Protein AF-A0A2S0UP55-F1 (afdb_monomer_lite)

Sequence (107 aa):
MIRHLFGASPAEDMPSARSHDRQRRAPGLVQMIEDHDLASDRLLGHLATPNMATGCVTPLFTREIGGAQQGPAPVEAVAQLNGLPLRGSAGRRLSETGALPWLGERW

Foldseek 3Di:
DDDDDDDDDDDDDDPPPPPPDPPDDDDDPVVVVVLLVQLLVQLLVVLQDWADLVVSLPSNDVDDDDDPRVVCSSVVSVVSQVVCVVVVQKAWDQDPVRDTTIHTDDD

Structure (mmCIF, N/CA/C/O backbone):
data_AF-A0A2S0UP55-F1
#
_entry.id   AF-A0A2S0UP55-F1
#
loop_
_atom_site.group_PDB
_atom_site.id
_atom_site.type_symbol
_atom_site.label_atom_id
_atom_site.label_alt_id
_atom_site.label_comp_id
_atom_site.label_asym_id
_atom_site.label_entity_id
_atom_site.label_seq_id
_atom_site.pdbx_PDB_ins_code
_atom_site.Cartn_x
_atom_site.Cartn_y
_atom_site.Cartn_z
_atom_site.occupancy
_atom_site.B_iso_or_equiv
_atom_site.auth_seq_id
_atom_site.auth_comp_id
_atom_site.auth_asym_id
_atom_site.auth_atom_id
_atom_site.pdbx_PDB_model_num
ATOM 1 N N . MET A 1 1 ? -0.141 72.942 32.066 1.00 37.03 1 MET A N 1
ATOM 2 C CA . MET A 1 1 ? -0.999 73.244 30.902 1.00 37.03 1 MET A CA 1
ATOM 3 C C . MET A 1 1 ? -1.363 71.904 30.250 1.00 37.03 1 MET A C 1
ATOM 5 O O . MET A 1 1 ? -0.450 71.232 29.806 1.00 37.03 1 MET A O 1
ATOM 9 N N . ILE A 1 2 ? -2.646 71.502 30.342 1.00 39.16 2 ILE A N 1
ATOM 10 C CA . ILE A 1 2 ? -3.454 70.704 29.374 1.00 39.16 2 ILE A CA 1
ATOM 11 C C . ILE A 1 2 ? -2.860 69.336 28.930 1.00 39.16 2 ILE A C 1
ATOM 13 O O . ILE A 1 2 ? -1.959 69.303 28.109 1.00 39.16 2 ILE A O 1
ATOM 17 N N . ARG A 1 3 ? -3.173 68.181 29.553 1.00 36.78 3 ARG A N 1
ATOM 18 C CA . ARG A 1 3 ? -4.325 67.242 29.372 1.00 36.78 3 ARG A CA 1
ATOM 19 C C . ARG A 1 3 ? -4.769 67.005 27.920 1.00 36.78 3 ARG A C 1
ATOM 21 O O . ARG A 1 3 ? -5.326 67.933 27.361 1.00 36.78 3 ARG A O 1
ATOM 28 N N . HIS A 1 4 ? -4.628 65.755 27.431 1.00 37.34 4 HIS A N 1
ATOM 29 C CA . HIS A 1 4 ? -5.447 65.001 26.439 1.00 37.34 4 HIS A CA 1
ATOM 30 C C . HIS A 1 4 ? -4.540 64.066 25.588 1.00 37.34 4 HIS A C 1
ATOM 32 O O . HIS A 1 4 ? -3.479 64.506 25.181 1.00 37.34 4 HIS A O 1
ATOM 38 N N . LEU A 1 5 ? -4.802 62.783 25.292 1.00 49.31 5 LEU A N 1
ATOM 39 C CA . LEU A 1 5 ? -5.960 61.890 25.429 1.00 49.31 5 LEU A CA 1
ATOM 40 C C . LEU A 1 5 ? -5.482 60.426 25.461 1.00 49.31 5 LEU A C 1
ATOM 42 O O . LEU A 1 5 ? -4.693 60.006 24.620 1.00 49.31 5 LEU A O 1
ATOM 46 N N . PHE A 1 6 ? -6.040 59.651 26.391 1.00 44.62 6 PHE A N 1
ATOM 47 C CA . PHE A 1 6 ? -6.254 58.217 26.215 1.00 44.62 6 PHE A CA 1
ATOM 48 C C . PHE A 1 6 ? -7.177 58.014 25.005 1.00 44.62 6 PHE A C 1
ATOM 50 O O . PHE A 1 6 ? -8.280 58.559 24.989 1.00 44.62 6 PHE A O 1
ATOM 57 N N . GLY A 1 7 ? -6.742 57.227 24.023 1.00 37.09 7 GLY A N 1
ATOM 58 C CA . GLY A 1 7 ? -7.605 56.651 22.996 1.00 37.09 7 GLY A CA 1
ATOM 59 C C . GLY A 1 7 ? -7.808 55.175 23.307 1.00 37.09 7 GLY A C 1
ATOM 60 O O . GLY A 1 7 ? -6.911 54.369 23.078 1.00 37.09 7 GLY A O 1
ATOM 61 N N . ALA A 1 8 ? -8.959 54.837 23.885 1.00 43.50 8 ALA A N 1
ATOM 62 C CA . ALA A 1 8 ? -9.425 53.462 23.982 1.00 43.50 8 ALA A CA 1
ATOM 63 C C . ALA A 1 8 ? -9.839 52.956 22.586 1.00 43.50 8 ALA A C 1
ATOM 65 O O . ALA A 1 8 ? -10.419 53.696 21.795 1.00 43.50 8 ALA A O 1
ATOM 66 N N . SER A 1 9 ? -9.503 51.694 22.321 1.00 44.31 9 SER A N 1
ATOM 67 C CA . SER A 1 9 ? -9.797 50.914 21.111 1.00 44.31 9 SER A CA 1
ATOM 68 C C . SER A 1 9 ? -11.300 50.773 20.833 1.00 44.31 9 SER A C 1
ATOM 70 O O . SER A 1 9 ? -12.087 50.730 21.781 1.00 44.31 9 SER A O 1
ATOM 72 N N . PRO A 1 10 ? -11.683 50.506 19.576 1.00 49.16 10 PRO A N 1
ATOM 73 C CA . PRO A 1 10 ? -12.646 49.452 19.315 1.00 49.16 10 PRO A CA 1
ATOM 74 C C . PRO A 1 10 ? -11.979 48.311 18.543 1.00 49.16 10 PRO A C 1
ATOM 76 O O . PRO A 1 10 ? -11.478 48.467 17.430 1.00 49.16 10 PRO A O 1
ATOM 79 N N . ALA A 1 11 ? -11.987 47.147 19.185 1.00 53.06 11 ALA A N 1
ATOM 80 C CA . ALA A 1 11 ? -11.759 45.867 18.555 1.00 53.06 11 ALA A CA 1
ATOM 81 C C . ALA A 1 11 ? -13.006 45.499 17.743 1.00 53.06 11 ALA A C 1
ATOM 83 O O . ALA A 1 11 ? -13.995 45.088 18.332 1.00 53.06 11 ALA A O 1
ATOM 84 N N . GLU A 1 12 ? -12.939 45.640 16.422 1.00 44.28 12 GLU A N 1
ATOM 85 C CA . GLU A 1 12 ? -13.860 45.088 15.416 1.00 44.28 12 GLU A CA 1
ATOM 86 C C . GLU A 1 12 ? -13.012 44.962 14.131 1.00 44.28 12 GLU A C 1
ATOM 88 O O . GLU A 1 12 ? -12.237 45.858 13.821 1.00 44.28 12 GLU A O 1
ATOM 93 N N . ASP A 1 13 ? -12.979 43.901 13.337 1.00 49.50 13 ASP A N 1
ATOM 94 C CA . ASP A 1 13 ? -13.843 42.743 13.195 1.00 49.50 13 ASP A CA 1
ATOM 95 C C . ASP A 1 13 ? -12.980 41.686 12.469 1.00 49.50 13 ASP A C 1
ATOM 97 O O . ASP A 1 13 ? -12.760 41.754 11.257 1.00 49.50 13 ASP A O 1
ATOM 101 N N . MET A 1 14 ? -12.347 40.768 13.211 1.00 42.78 14 MET A N 1
ATOM 102 C CA . MET A 1 14 ? -11.682 39.620 12.583 1.00 42.78 14 MET A CA 1
ATOM 103 C C . MET A 1 14 ? -12.778 38.617 12.234 1.00 42.78 14 MET A C 1
ATOM 105 O O . MET A 1 14 ? -13.493 38.206 13.152 1.00 42.78 14 MET A O 1
ATOM 109 N N . PRO A 1 15 ? -12.911 38.170 10.969 1.00 44.47 15 PRO A N 1
ATOM 110 C CA . PRO A 1 15 ? -13.873 37.135 10.644 1.00 44.47 15 PRO A CA 1
ATOM 111 C C . PRO A 1 15 ? -13.562 35.922 11.513 1.00 44.47 15 PRO A C 1
ATOM 113 O O . PRO A 1 15 ? -12.501 35.306 11.394 1.00 44.47 15 PRO A O 1
ATOM 116 N N . SER A 1 16 ? -14.499 35.632 12.419 1.00 46.88 16 SER A N 1
ATOM 117 C CA . SER A 1 16 ? -14.537 34.424 13.225 1.00 46.88 16 SER A CA 1
ATOM 118 C C . SER A 1 16 ? -14.242 33.259 12.297 1.00 46.88 16 SER A C 1
ATOM 120 O O . SER A 1 16 ? -15.031 32.949 11.396 1.00 46.88 16 SER A O 1
ATOM 122 N N . ALA A 1 17 ? -13.055 32.675 12.468 1.00 46.25 17 ALA A N 1
ATOM 123 C CA . ALA A 1 17 ? -12.675 31.448 11.811 1.00 46.25 17 ALA A CA 1
ATOM 124 C C . ALA A 1 17 ? -13.695 30.411 12.268 1.00 46.25 17 ALA A C 1
ATOM 126 O O . ALA A 1 17 ? -13.572 29.829 13.347 1.00 46.25 17 ALA A O 1
ATOM 127 N N . ARG A 1 18 ? -14.757 30.246 11.469 1.00 42.69 18 ARG A N 1
ATOM 128 C CA . ARG A 1 18 ? -15.718 29.165 11.624 1.00 42.69 18 ARG A CA 1
ATOM 129 C C . ARG A 1 18 ? -14.886 27.911 11.806 1.00 42.69 18 ARG A C 1
ATOM 131 O O . ARG A 1 18 ? -14.071 27.577 10.947 1.00 42.69 18 ARG A O 1
ATOM 138 N N . SER A 1 19 ? -15.073 27.303 12.964 1.00 42.34 19 SER A N 1
ATOM 139 C CA . SER A 1 19 ? -14.470 26.071 13.428 1.00 42.34 19 SER A CA 1
ATOM 140 C C . SER A 1 19 ? -14.599 24.986 12.361 1.00 42.34 19 SER A C 1
ATOM 142 O O . SER A 1 19 ? -15.553 24.211 12.331 1.00 42.34 19 SER A O 1
ATOM 144 N N . HIS A 1 20 ? -13.621 24.922 11.460 1.00 48.66 20 HIS A N 1
ATOM 145 C CA . HIS A 1 20 ? -13.418 23.787 10.573 1.00 48.66 20 HIS A CA 1
ATOM 146 C C . HIS A 1 20 ? -12.723 22.683 11.358 1.00 48.66 20 HIS A C 1
ATOM 148 O O . HIS A 1 20 ? -11.603 22.311 11.047 1.00 48.66 20 HIS A O 1
ATOM 154 N N . ASP A 1 21 ? -13.391 22.163 12.383 1.00 48.59 21 ASP A N 1
ATOM 155 C CA . ASP A 1 21 ? -13.141 20.791 12.792 1.00 48.59 21 ASP A CA 1
ATOM 156 C C . ASP A 1 21 ? -14.352 20.261 13.559 1.00 48.59 21 ASP A C 1
ATOM 158 O O . ASP A 1 21 ? -14.493 20.408 14.773 1.00 48.59 21 ASP A O 1
ATOM 162 N N . ARG A 1 22 ? -15.291 19.645 12.832 1.00 55.34 22 ARG A N 1
ATOM 163 C CA . ARG A 1 22 ? -16.126 18.623 13.463 1.00 55.34 22 ARG A CA 1
ATOM 164 C C . ARG A 1 22 ? -15.149 17.533 13.865 1.00 55.34 22 ARG A C 1
ATOM 166 O O . ARG A 1 22 ? -14.779 16.755 12.991 1.00 55.34 22 ARG A O 1
ATOM 173 N N . GLN A 1 23 ? -14.788 17.482 15.147 1.00 56.53 23 GLN A N 1
ATOM 174 C CA . GLN A 1 23 ? -14.050 16.386 15.768 1.00 56.53 23 GLN A CA 1
ATOM 175 C C . GLN A 1 23 ? -14.650 15.061 15.275 1.00 56.53 23 GLN A C 1
ATOM 177 O O . GLN A 1 23 ? -15.684 14.604 15.777 1.00 56.53 23 GLN A O 1
ATOM 182 N N . ARG A 1 24 ? -14.084 14.469 14.216 1.00 67.44 24 ARG A N 1
ATOM 183 C CA . ARG A 1 24 ? -14.594 13.199 13.710 1.00 67.44 24 ARG A CA 1
ATOM 184 C C . ARG A 1 24 ? -14.219 12.175 14.759 1.00 67.44 24 ARG A C 1
ATOM 186 O O . ARG A 1 24 ? -13.044 11.981 15.056 1.00 67.44 24 ARG A O 1
ATOM 193 N N . ARG A 1 25 ? -15.226 11.537 15.350 1.00 78.31 25 ARG A N 1
ATOM 194 C CA . ARG A 1 25 ? -14.999 10.372 16.199 1.00 78.31 25 ARG A CA 1
ATOM 195 C C . ARG A 1 25 ? -14.197 9.353 15.389 1.00 78.31 25 ARG A C 1
ATOM 197 O O . ARG A 1 25 ? -14.486 9.161 14.207 1.00 78.31 25 ARG A O 1
ATOM 204 N N . ALA A 1 26 ? -13.213 8.724 16.029 1.00 83.25 26 ALA A N 1
ATOM 205 C CA . ALA A 1 26 ? -12.461 7.643 15.410 1.00 83.25 26 ALA A CA 1
ATOM 206 C C . ALA A 1 26 ? -13.436 6.600 14.826 1.00 83.25 26 ALA A C 1
ATOM 208 O O . ALA A 1 26 ? -14.448 6.292 15.474 1.00 83.25 26 ALA A O 1
ATOM 209 N N . PRO A 1 27 ? -13.176 6.099 13.606 1.00 87.38 27 PRO A N 1
ATOM 210 C CA . PRO 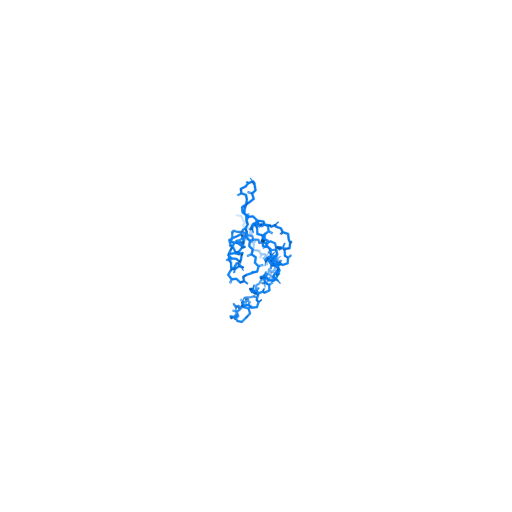A 1 27 ? -14.019 5.084 12.997 1.00 87.38 27 PRO A CA 1
ATOM 211 C C . PRO A 1 27 ? -14.057 3.827 13.872 1.00 87.38 27 PRO A C 1
ATOM 213 O O . PRO A 1 27 ? -13.110 3.514 14.594 1.00 87.38 27 PRO A O 1
ATOM 216 N N . GLY A 1 28 ? -15.173 3.103 13.817 1.00 96.25 28 GLY A N 1
ATOM 217 C CA . GLY A 1 28 ? -15.235 1.762 14.393 1.00 96.25 28 GLY A CA 1
ATOM 218 C C . GLY A 1 28 ? -14.402 0.776 13.571 1.00 96.25 28 GLY A C 1
ATOM 219 O O . GLY A 1 28 ? -14.120 1.025 12.401 1.00 96.25 28 GLY A O 1
ATOM 220 N N . LEU A 1 29 ? -14.064 -0.373 14.161 1.00 97.25 29 LEU A N 1
ATOM 221 C CA . LEU A 1 29 ? -13.253 -1.405 13.500 1.00 97.25 29 LEU A CA 1
ATOM 222 C C . LEU A 1 29 ? -13.847 -1.874 12.166 1.00 97.25 29 LEU A C 1
ATOM 224 O O . LEU A 1 29 ? -13.105 -2.053 11.211 1.00 97.25 29 LEU A O 1
ATOM 228 N N . VAL A 1 30 ? -15.175 -2.017 12.085 1.00 96.31 30 VAL A N 1
ATOM 229 C CA . VAL A 1 30 ? -15.865 -2.403 10.841 1.00 96.31 30 VAL A CA 1
ATOM 230 C C . VAL A 1 30 ? -15.571 -1.403 9.722 1.00 96.31 30 VAL A C 1
ATOM 232 O O . VAL A 1 30 ? -15.110 -1.800 8.662 1.00 96.31 30 VAL A O 1
ATOM 235 N N . GLN A 1 31 ? -15.723 -0.104 9.993 1.00 94.88 31 GLN A N 1
ATOM 236 C CA . GLN A 1 31 ? -15.437 0.935 9.002 1.00 94.88 31 GLN A CA 1
ATOM 237 C C . GLN A 1 31 ? -13.959 0.945 8.597 1.00 94.88 31 GLN A C 1
ATOM 239 O O . GLN A 1 31 ? -13.644 1.136 7.430 1.00 94.88 31 GLN A O 1
ATOM 244 N N . MET A 1 32 ? -13.043 0.724 9.547 1.00 93.81 32 MET A N 1
ATOM 245 C CA . MET A 1 32 ? -11.611 0.656 9.239 1.00 93.81 32 MET A CA 1
ATOM 246 C C . MET A 1 32 ? -11.270 -0.515 8.312 1.00 93.81 32 MET A C 1
ATOM 248 O O . MET A 1 32 ? -10.410 -0.366 7.448 1.00 93.81 32 MET A O 1
ATOM 252 N N . ILE A 1 33 ? -11.929 -1.664 8.491 1.00 95.00 33 ILE A N 1
ATOM 253 C CA . ILE A 1 33 ? -11.756 -2.837 7.624 1.00 95.00 33 ILE A CA 1
ATOM 254 C C . ILE A 1 33 ? -12.286 -2.529 6.222 1.00 95.00 33 ILE A C 1
ATOM 256 O O . ILE A 1 33 ? -11.562 -2.714 5.251 1.00 95.00 33 ILE A O 1
ATOM 260 N N . GLU A 1 34 ? -13.499 -1.983 6.117 1.00 95.62 34 GLU A N 1
ATOM 261 C CA . GLU A 1 34 ? -14.093 -1.608 4.828 1.00 95.62 34 GLU A CA 1
ATOM 262 C C . GLU A 1 34 ? -13.238 -0.577 4.076 1.00 95.62 34 GLU A C 1
ATOM 264 O O . GLU A 1 34 ? -12.992 -0.717 2.876 1.00 95.62 34 GLU A O 1
ATOM 269 N N . ASP A 1 35 ? -12.729 0.437 4.782 1.00 92.38 35 ASP A N 1
ATOM 270 C CA . ASP A 1 35 ? -11.846 1.452 4.204 1.00 92.38 35 ASP A CA 1
ATOM 271 C C . ASP A 1 35 ? -10.518 0.836 3.721 1.00 92.38 35 ASP A C 1
ATOM 273 O O . ASP A 1 35 ? -9.995 1.238 2.675 1.00 92.38 35 ASP A O 1
ATOM 277 N N . HIS A 1 36 ? -9.980 -0.148 4.452 1.00 92.44 36 HIS A N 1
ATOM 278 C CA . HIS A 1 36 ? -8.761 -0.877 4.088 1.00 92.44 36 HIS A CA 1
ATOM 279 C C . HIS A 1 36 ? -8.959 -1.767 2.852 1.00 92.44 36 HIS A C 1
ATOM 281 O O . HIS A 1 36 ? -8.124 -1.748 1.941 1.00 92.44 36 HIS A O 1
ATOM 287 N N . ASP A 1 37 ? -10.060 -2.513 2.793 1.00 93.50 37 ASP A N 1
ATOM 288 C CA . ASP A 1 37 ? -10.370 -3.386 1.659 1.00 93.50 37 ASP A CA 1
ATOM 289 C C . ASP A 1 37 ? -10.618 -2.554 0.392 1.00 93.50 37 ASP A C 1
ATOM 291 O O . ASP A 1 37 ? -10.026 -2.813 -0.656 1.00 93.50 37 ASP A O 1
ATOM 295 N N . LEU A 1 38 ? -11.362 -1.450 0.505 1.00 94.25 38 LEU A N 1
ATOM 296 C CA . LEU A 1 38 ? -11.592 -0.542 -0.619 1.00 94.25 38 LEU A CA 1
ATOM 297 C C . LEU A 1 38 ? -10.300 0.140 -1.108 1.00 94.25 38 LEU A C 1
ATOM 299 O O . LEU A 1 38 ? -10.149 0.421 -2.301 1.00 94.25 38 LEU A O 1
ATOM 303 N N . ALA A 1 39 ? -9.356 0.436 -0.210 1.00 93.06 39 ALA A N 1
ATOM 304 C CA . ALA A 1 39 ? -8.032 0.917 -0.602 1.00 93.06 39 ALA A CA 1
ATOM 305 C C . ALA A 1 39 ? -7.235 -0.164 -1.353 1.00 93.06 39 ALA A C 1
ATOM 307 O O . ALA A 1 39 ? -6.583 0.147 -2.353 1.00 93.06 39 ALA A O 1
ATOM 308 N N . SER A 1 40 ? -7.338 -1.423 -0.918 1.00 93.38 40 SER A N 1
ATOM 309 C CA . SER A 1 40 ? -6.707 -2.568 -1.584 1.00 93.38 40 SER A CA 1
ATOM 310 C C . SER A 1 40 ? -7.244 -2.762 -3.005 1.00 93.38 40 SER A C 1
ATOM 312 O O . SER A 1 40 ? -6.452 -2.908 -3.935 1.00 93.38 40 SER A O 1
ATOM 314 N N . ASP A 1 41 ? -8.559 -2.659 -3.209 1.00 93.75 41 ASP A N 1
ATOM 315 C CA . ASP A 1 41 ? -9.181 -2.774 -4.536 1.00 93.75 41 ASP A CA 1
ATOM 316 C C . ASP A 1 41 ? -8.686 -1.697 -5.511 1.00 93.75 41 ASP A C 1
ATOM 318 O O . ASP A 1 41 ? -8.335 -1.983 -6.660 1.00 93.75 41 ASP A O 1
ATOM 322 N N . ARG A 1 42 ? -8.595 -0.443 -5.049 1.00 95.12 42 ARG A N 1
ATOM 323 C CA . ARG A 1 42 ? -8.046 0.665 -5.853 1.00 95.12 42 ARG A CA 1
ATOM 324 C C . ARG A 1 42 ? -6.589 0.422 -6.215 1.00 95.12 42 ARG A C 1
ATOM 326 O O . ARG A 1 42 ? -6.188 0.670 -7.354 1.00 95.12 42 ARG A O 1
ATOM 333 N N . LEU A 1 43 ? -5.805 -0.055 -5.251 1.00 95.50 43 LEU A N 1
ATOM 334 C CA . LEU A 1 43 ? -4.401 -0.367 -5.460 1.00 95.50 43 LEU A CA 1
ATOM 335 C C . LEU A 1 43 ? -4.237 -1.485 -6.496 1.00 95.50 43 LEU A C 1
ATOM 337 O O . LEU A 1 43 ? -3.448 -1.331 -7.424 1.00 95.50 43 LEU A O 1
ATOM 341 N N . LEU A 1 44 ? -5.023 -2.559 -6.412 1.00 95.06 44 LEU A N 1
ATOM 342 C CA . LEU A 1 44 ? -5.011 -3.638 -7.405 1.00 95.06 44 LEU A CA 1
ATOM 343 C C . LEU A 1 44 ? -5.414 -3.150 -8.801 1.00 95.06 44 LEU A C 1
ATOM 345 O O . LEU A 1 44 ? -4.780 -3.529 -9.786 1.00 95.06 44 LEU A O 1
ATOM 349 N N . GLY A 1 45 ? -6.406 -2.260 -8.893 1.00 95.12 45 GLY A N 1
ATOM 350 C CA . GLY A 1 45 ? -6.758 -1.599 -10.152 1.00 95.12 45 GLY A CA 1
ATOM 351 C C . GLY A 1 45 ? -5.596 -0.791 -10.739 1.00 95.12 45 GLY A C 1
ATOM 352 O O . GLY A 1 45 ? -5.342 -0.852 -11.942 1.00 95.12 45 GLY A O 1
ATOM 353 N N . HIS A 1 46 ? -4.847 -0.079 -9.894 1.00 96.19 46 HIS A N 1
ATOM 354 C CA . HIS A 1 46 ? -3.664 0.679 -10.307 1.00 96.19 46 HIS A CA 1
ATOM 355 C C . HIS A 1 46 ? -2.494 -0.221 -10.738 1.00 96.19 46 HIS A C 1
ATOM 357 O O . HIS A 1 46 ? -1.763 0.109 -11.671 1.00 96.19 46 HIS A O 1
ATOM 363 N N . LEU A 1 47 ? -2.353 -1.387 -10.107 1.00 96.75 47 LEU A N 1
ATOM 364 C CA . LEU A 1 47 ? -1.349 -2.399 -10.436 1.00 96.75 47 LEU A CA 1
ATOM 365 C C . LEU A 1 47 ? -1.726 -3.263 -11.653 1.00 96.75 47 LEU A C 1
ATOM 367 O O . LEU A 1 47 ? -1.112 -4.305 -11.872 1.00 96.75 47 LEU A O 1
ATOM 371 N N . ALA A 1 48 ? -2.684 -2.837 -12.484 1.00 95.75 48 ALA A N 1
ATOM 372 C CA . ALA A 1 48 ? -2.896 -3.425 -13.810 1.00 95.75 48 ALA A CA 1
ATOM 373 C C . ALA A 1 48 ? -1.657 -3.282 -14.720 1.00 95.75 48 ALA A C 1
ATOM 375 O O . ALA A 1 48 ? -1.474 -4.062 -15.654 1.00 95.75 48 ALA A O 1
ATOM 376 N N . THR A 1 49 ? -0.796 -2.306 -14.427 1.00 95.00 49 THR A N 1
ATOM 377 C CA . THR A 1 49 ? 0.535 -2.138 -15.020 1.00 95.00 49 THR A CA 1
ATOM 378 C C . THR A 1 49 ? 1.597 -2.090 -13.923 1.00 95.00 49 THR A C 1
ATOM 380 O O . THR A 1 49 ? 1.284 -1.620 -12.826 1.00 95.00 49 THR A O 1
ATOM 383 N N . PRO A 1 50 ? 2.851 -2.511 -14.191 1.00 95.88 50 PRO A N 1
ATOM 384 C CA . PRO A 1 50 ? 3.899 -2.499 -13.179 1.00 95.88 50 PRO A CA 1
ATOM 385 C C . PRO A 1 50 ? 4.124 -1.099 -12.592 1.00 95.88 50 PRO A C 1
ATOM 387 O O . PRO A 1 50 ? 4.291 -0.140 -13.345 1.00 95.88 50 PRO A O 1
ATOM 390 N N . ASN A 1 51 ? 4.168 -0.975 -11.264 1.00 97.19 51 ASN A N 1
ATOM 391 C CA . ASN A 1 51 ? 4.389 0.310 -10.597 1.00 97.19 51 ASN A CA 1
ATOM 392 C C . ASN A 1 51 ? 5.297 0.197 -9.363 1.00 97.19 51 ASN A C 1
ATOM 394 O O . ASN A 1 51 ? 5.371 -0.839 -8.705 1.00 97.19 51 ASN A O 1
ATOM 398 N N . MET A 1 52 ? 6.001 1.277 -9.035 1.00 96.56 52 MET A N 1
ATOM 399 C CA . MET A 1 52 ? 6.811 1.376 -7.822 1.00 96.56 52 MET A CA 1
ATOM 400 C C . MET A 1 52 ? 5.935 1.736 -6.620 1.00 96.56 52 MET A C 1
ATOM 402 O O . MET A 1 52 ? 4.886 2.362 -6.757 1.00 96.56 52 MET A O 1
ATOM 406 N N . ALA A 1 53 ? 6.401 1.412 -5.412 1.00 95.31 53 ALA A N 1
ATOM 407 C CA . ALA A 1 53 ? 5.650 1.710 -4.192 1.00 95.31 53 ALA A CA 1
ATOM 408 C C . ALA A 1 53 ? 5.315 3.204 -4.033 1.00 95.31 53 ALA A C 1
ATOM 410 O O . ALA A 1 53 ? 4.221 3.555 -3.603 1.00 95.31 53 ALA A O 1
ATOM 411 N N . THR A 1 54 ? 6.220 4.091 -4.450 1.00 93.75 54 THR A N 1
ATOM 412 C CA . THR A 1 54 ? 5.999 5.544 -4.429 1.00 93.75 54 THR A CA 1
ATOM 413 C C . THR A 1 54 ? 4.900 5.999 -5.391 1.00 93.75 54 THR A C 1
ATOM 415 O O . THR A 1 54 ? 4.165 6.926 -5.066 1.00 93.75 54 THR A O 1
ATOM 418 N N . GLY A 1 55 ? 4.733 5.335 -6.539 1.00 95.25 55 GLY A N 1
ATOM 419 C CA . GLY A 1 55 ? 3.641 5.619 -7.477 1.00 95.25 55 GLY A CA 1
ATOM 420 C C . GLY A 1 55 ? 2.278 5.115 -6.993 1.00 95.25 55 GLY A C 1
ATOM 421 O O . GLY A 1 55 ? 1.244 5.571 -7.470 1.00 95.25 55 GLY A O 1
ATOM 422 N N . CYS A 1 56 ? 2.263 4.244 -5.981 1.00 95.94 56 CYS A N 1
ATOM 423 C CA . CYS A 1 56 ? 1.048 3.691 -5.386 1.00 95.94 56 CYS A CA 1
ATOM 424 C C . CYS A 1 56 ? 0.437 4.575 -4.284 1.00 95.94 56 CYS A C 1
ATOM 426 O O . CYS A 1 56 ? -0.609 4.230 -3.740 1.00 95.94 56 CYS A O 1
ATOM 428 N N . VAL A 1 57 ? 1.036 5.724 -3.956 1.00 93.94 57 VAL A N 1
ATOM 429 C CA . VAL A 1 57 ? 0.473 6.657 -2.964 1.00 93.94 57 VAL A CA 1
ATOM 430 C C . VAL A 1 57 ? -0.859 7.238 -3.459 1.00 93.94 57 VAL A C 1
ATOM 432 O O . VAL A 1 57 ? -1.858 7.207 -2.747 1.00 93.94 57 VAL A O 1
ATOM 435 N N . THR A 1 58 ? -0.920 7.711 -4.704 1.00 91.38 58 THR A N 1
ATOM 436 C CA . THR A 1 58 ? -2.125 8.336 -5.274 1.00 91.38 58 THR A CA 1
ATOM 437 C C . THR A 1 58 ? -3.384 7.454 -5.239 1.00 91.38 58 THR A C 1
ATOM 439 O O . THR A 1 58 ? -4.414 7.947 -4.784 1.00 91.38 58 THR A O 1
ATOM 442 N N . PRO A 1 59 ? -3.373 6.171 -5.664 1.00 92.81 59 PRO A N 1
ATOM 443 C CA . PRO A 1 59 ? -4.575 5.331 -5.594 1.00 92.81 59 PRO A CA 1
ATOM 444 C C . PRO A 1 59 ? -5.028 5.000 -4.159 1.00 92.81 59 PRO A C 1
ATOM 446 O O . PRO A 1 59 ? -6.199 4.671 -3.961 1.00 92.81 59 PRO A O 1
ATOM 449 N N . LEU A 1 60 ? -4.140 5.098 -3.162 1.00 91.94 60 LEU A N 1
ATOM 450 C CA . LEU A 1 60 ? -4.463 4.836 -1.754 1.00 91.94 60 LEU A CA 1
ATOM 451 C C . LEU A 1 60 ? -5.112 6.041 -1.069 1.00 91.94 60 LEU A C 1
ATOM 453 O O . LEU A 1 60 ? -6.046 5.884 -0.280 1.00 91.94 60 LEU A O 1
ATOM 457 N N . PHE A 1 61 ? -4.657 7.250 -1.392 1.00 89.88 61 PHE A N 1
ATOM 458 C CA . PHE A 1 61 ? -5.154 8.479 -0.785 1.00 89.88 61 PHE A CA 1
ATOM 459 C C . PHE A 1 61 ? -6.093 9.213 -1.745 1.00 89.88 61 PHE A C 1
ATOM 461 O O . PHE A 1 61 ? -5.684 10.011 -2.578 1.00 89.88 61 PHE A O 1
ATOM 468 N N . THR A 1 62 ? -7.394 8.963 -1.589 1.00 84.50 62 THR A N 1
ATOM 469 C CA . THR A 1 62 ? -8.456 9.592 -2.404 1.00 84.50 62 THR A CA 1
ATOM 470 C C . THR A 1 62 ? -8.717 11.065 -2.079 1.00 84.50 62 THR A C 1
ATOM 472 O O . THR A 1 62 ? -9.500 11.723 -2.760 1.00 84.50 62 THR A O 1
ATOM 475 N N . ARG A 1 63 ? -8.087 11.588 -1.025 1.00 87.25 63 ARG A N 1
ATOM 476 C CA . ARG A 1 63 ? -8.102 13.004 -0.651 1.00 87.25 63 ARG A CA 1
ATOM 477 C C . ARG A 1 63 ? -6.686 13.543 -0.756 1.00 87.25 63 ARG A C 1
ATOM 479 O O . ARG A 1 63 ? -5.734 12.790 -0.558 1.00 87.25 63 ARG A O 1
ATOM 486 N N . GLU A 1 64 ? -6.564 14.841 -1.014 1.00 85.00 64 GLU A N 1
ATOM 487 C CA . GLU A 1 64 ? -5.262 15.501 -0.990 1.00 85.00 64 GLU A CA 1
ATOM 488 C C . GLU A 1 64 ? -4.575 15.268 0.358 1.00 85.00 64 GLU A C 1
ATOM 490 O O . GLU A 1 64 ? -5.138 15.516 1.427 1.00 85.00 64 GLU A O 1
ATOM 495 N N . ILE A 1 65 ? -3.347 14.763 0.288 1.00 87.75 65 ILE A N 1
ATOM 496 C CA . ILE A 1 65 ? -2.452 14.660 1.433 1.00 87.75 65 ILE A CA 1
ATOM 497 C C . ILE A 1 65 ? -1.681 15.975 1.561 1.00 87.75 65 ILE A C 1
ATOM 499 O O . ILE A 1 65 ? -1.240 16.554 0.571 1.00 87.75 65 ILE A O 1
ATOM 503 N N . GLY A 1 66 ? -1.499 16.464 2.783 1.00 89.19 66 GLY A N 1
ATOM 504 C CA . GLY A 1 66 ? -0.795 17.716 3.059 1.00 89.19 66 GLY A CA 1
ATOM 505 C C . GLY A 1 66 ? -0.059 17.657 4.392 1.00 89.19 66 GLY A C 1
ATOM 506 O O . GLY A 1 66 ? -0.334 16.794 5.224 1.00 89.19 66 GLY A O 1
ATOM 507 N N . GLY A 1 67 ? 0.907 18.558 4.586 1.00 90.62 67 GLY A N 1
ATOM 508 C CA . GLY A 1 67 ? 1.617 18.728 5.857 1.00 90.62 67 GLY A CA 1
ATOM 509 C C . GLY A 1 67 ? 2.130 17.415 6.459 1.00 90.62 67 GLY A C 1
ATOM 510 O O . GLY A 1 67 ? 2.909 16.692 5.840 1.00 90.62 67 GLY A O 1
ATOM 511 N N . ALA A 1 68 ? 1.664 17.094 7.667 1.00 89.31 68 ALA A N 1
ATOM 512 C CA . ALA A 1 68 ? 2.117 15.934 8.434 1.00 89.31 68 ALA A CA 1
ATOM 513 C C . ALA A 1 68 ? 1.760 14.568 7.809 1.00 89.31 68 ALA A C 1
ATOM 515 O O . ALA A 1 68 ? 2.313 13.554 8.227 1.00 89.31 68 ALA A O 1
ATOM 516 N N . GLN A 1 69 ? 0.874 14.513 6.808 1.00 87.69 69 GLN A N 1
ATOM 517 C CA . GLN A 1 69 ? 0.477 13.262 6.148 1.00 87.69 69 GLN A CA 1
ATOM 518 C C . GLN A 1 69 ? 1.425 12.866 5.005 1.00 87.69 69 GLN A C 1
ATOM 520 O O . GLN A 1 69 ? 1.445 11.706 4.602 1.00 87.69 69 GLN A O 1
ATOM 525 N N . GLN A 1 70 ? 2.244 13.799 4.513 1.00 90.56 70 GLN A N 1
ATOM 526 C CA . GLN A 1 70 ? 3.168 13.560 3.398 1.00 90.56 70 GLN A CA 1
ATOM 527 C C . GLN A 1 70 ? 4.277 12.557 3.751 1.00 90.56 70 GLN A C 1
ATOM 529 O O . GLN A 1 70 ? 4.628 11.707 2.940 1.00 90.56 70 GLN A O 1
ATOM 534 N N . GLY A 1 71 ? 4.799 12.6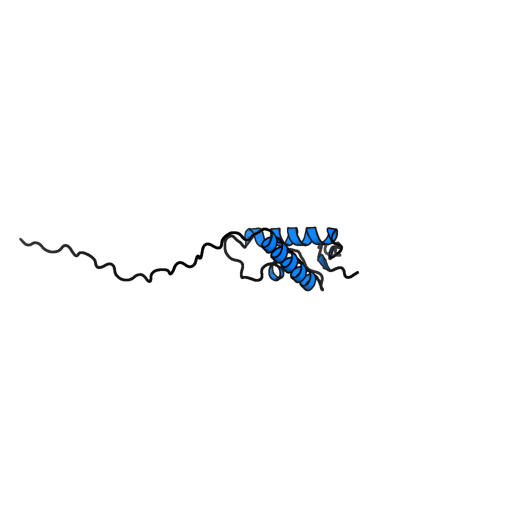24 4.978 1.00 90.75 71 GLY A N 1
ATOM 535 C CA . GLY A 1 71 ? 5.840 11.716 5.470 1.00 90.75 71 GLY A CA 1
ATOM 536 C C . GLY A 1 71 ? 5.411 10.243 5.560 1.00 90.75 71 GLY A C 1
ATOM 537 O O . GLY A 1 71 ? 6.123 9.389 5.033 1.00 90.75 71 GLY A O 1
ATOM 538 N N . PRO A 1 72 ? 4.278 9.908 6.209 1.00 93.38 72 PRO A N 1
ATOM 539 C CA . PRO A 1 72 ? 3.845 8.516 6.346 1.00 93.38 72 PRO A CA 1
ATOM 540 C C . PRO A 1 72 ? 3.238 7.915 5.070 1.00 93.38 72 PRO A C 1
ATOM 542 O O . PRO A 1 72 ? 3.239 6.696 4.927 1.00 93.38 72 PRO A O 1
ATOM 545 N N . ALA A 1 73 ? 2.750 8.721 4.123 1.00 93.62 73 ALA A N 1
ATOM 546 C CA . ALA A 1 73 ? 2.036 8.218 2.947 1.00 93.62 73 ALA A CA 1
ATOM 547 C C . ALA A 1 73 ? 2.813 7.164 2.113 1.00 93.62 73 ALA A C 1
ATOM 549 O O . ALA A 1 73 ? 2.230 6.128 1.782 1.00 93.62 73 ALA A O 1
ATOM 550 N N . PRO A 1 74 ? 4.118 7.328 1.816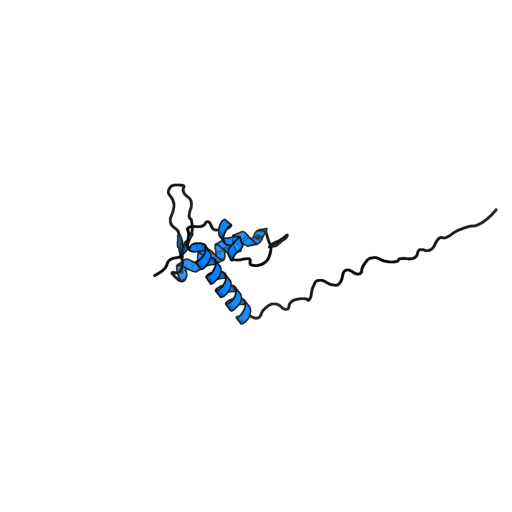 1.00 94.06 74 PRO A N 1
ATOM 551 C CA . PRO A 1 74 ? 4.902 6.283 1.152 1.00 94.06 74 PRO A CA 1
ATOM 552 C C . PRO A 1 74 ? 5.062 5.002 1.982 1.00 94.06 74 PRO A C 1
ATOM 554 O O . PRO A 1 74 ? 5.110 3.909 1.419 1.00 94.06 74 PRO A O 1
ATOM 557 N N . VAL A 1 75 ? 5.143 5.117 3.312 1.00 95.12 75 VAL A N 1
ATOM 558 C CA . VAL A 1 75 ? 5.273 3.961 4.216 1.00 95.12 75 VAL A CA 1
ATOM 559 C C . VAL A 1 75 ? 3.984 3.145 4.217 1.00 95.12 75 VAL A C 1
ATOM 561 O O . VAL A 1 75 ? 4.040 1.922 4.100 1.00 95.12 75 VAL A O 1
ATOM 564 N N . GLU A 1 76 ? 2.834 3.816 4.251 1.00 94.44 76 GLU A N 1
ATOM 565 C CA . GLU A 1 76 ? 1.524 3.170 4.118 1.00 94.44 76 GLU A CA 1
ATOM 566 C C . GLU A 1 76 ? 1.383 2.452 2.771 1.00 94.44 76 GLU A C 1
ATOM 568 O O . GLU A 1 76 ? 0.904 1.320 2.718 1.00 94.44 76 GLU A O 1
ATOM 573 N N . ALA A 1 77 ? 1.879 3.049 1.681 1.00 95.75 77 ALA A N 1
ATOM 574 C CA . ALA A 1 77 ? 1.878 2.387 0.379 1.00 95.75 77 ALA A CA 1
ATOM 575 C C . ALA A 1 77 ? 2.693 1.087 0.382 1.00 95.75 77 ALA A C 1
ATOM 577 O O . ALA A 1 77 ? 2.222 0.056 -0.101 1.00 95.75 77 ALA A O 1
ATOM 578 N N . VAL A 1 78 ? 3.887 1.099 0.981 1.00 95.75 78 VAL A N 1
ATOM 579 C CA . VAL A 1 78 ? 4.710 -0.110 1.141 1.00 95.75 78 VAL A CA 1
ATOM 580 C C . VAL A 1 78 ? 4.014 -1.153 2.023 1.00 95.75 78 VAL A C 1
ATOM 582 O O . VAL A 1 78 ? 4.057 -2.341 1.697 1.00 95.75 78 VAL A O 1
ATOM 585 N N . ALA A 1 79 ? 3.369 -0.734 3.114 1.00 94.56 79 ALA A N 1
ATOM 586 C CA . ALA A 1 79 ? 2.652 -1.632 4.017 1.00 94.56 79 ALA A CA 1
ATOM 587 C C . ALA A 1 79 ? 1.500 -2.355 3.301 1.00 94.56 79 ALA A C 1
ATOM 589 O O . ALA A 1 79 ? 1.414 -3.583 3.366 1.00 94.56 79 ALA A O 1
ATOM 590 N N . GLN A 1 80 ? 0.682 -1.611 2.552 1.00 94.50 80 GLN A N 1
ATOM 591 C CA . GLN A 1 80 ? -0.417 -2.158 1.753 1.00 94.50 80 GLN A CA 1
ATOM 592 C C . GLN A 1 80 ? 0.092 -3.154 0.703 1.00 94.50 80 GLN A C 1
ATOM 594 O O . GLN A 1 80 ? -0.384 -4.286 0.630 1.00 94.50 80 GLN A O 1
ATOM 599 N N . LEU A 1 81 ? 1.128 -2.777 -0.053 1.00 95.88 81 LEU A N 1
ATOM 600 C CA . LEU A 1 81 ? 1.726 -3.634 -1.079 1.00 95.88 81 LEU A CA 1
ATOM 601 C C . LEU A 1 81 ? 2.288 -4.937 -0.503 1.00 95.88 81 LEU A C 1
ATOM 603 O O . LEU A 1 81 ? 2.061 -6.007 -1.063 1.00 95.88 81 LEU A O 1
ATOM 607 N N . ASN A 1 82 ? 2.975 -4.878 0.639 1.00 95.00 82 ASN A N 1
ATOM 608 C CA . ASN A 1 82 ? 3.527 -6.067 1.293 1.00 95.00 82 ASN A CA 1
ATOM 609 C C . ASN A 1 82 ? 2.457 -7.057 1.779 1.00 95.00 82 ASN A C 1
ATOM 611 O O . ASN A 1 82 ? 2.767 -8.239 1.928 1.00 95.00 82 ASN A O 1
ATOM 615 N N . GLY A 1 83 ? 1.216 -6.610 1.987 1.00 92.75 83 GLY A N 1
ATOM 616 C CA . GLY A 1 83 ? 0.093 -7.484 2.321 1.00 92.75 83 GLY A CA 1
ATOM 617 C C . GLY A 1 83 ? -0.477 -8.266 1.130 1.00 92.75 83 GLY A C 1
ATOM 618 O O . GLY A 1 83 ? -1.059 -9.331 1.332 1.00 92.75 83 GLY A O 1
ATOM 619 N N . LEU A 1 84 ? -0.304 -7.782 -0.105 1.00 92.25 84 LEU A N 1
ATOM 620 C CA . LEU A 1 84 ? -0.945 -8.366 -1.294 1.00 92.25 84 LEU A CA 1
ATOM 621 C C . LEU A 1 84 ? -0.433 -9.768 -1.683 1.00 92.25 84 LEU A C 1
ATOM 623 O O . LEU A 1 84 ? -1.271 -10.605 -2.028 1.00 92.25 84 LEU A O 1
ATOM 627 N N . PRO A 1 85 ? 0.876 -10.095 -1.604 1.00 91.88 85 PRO A N 1
ATOM 628 C CA . PRO A 1 85 ? 1.363 -11.437 -1.929 1.00 91.88 85 PRO A CA 1
ATOM 629 C 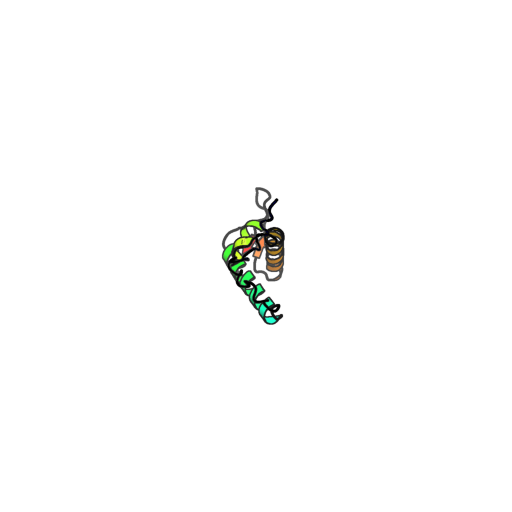C . PRO A 1 85 ? 0.777 -12.526 -1.032 1.00 91.88 85 PRO A C 1
ATOM 631 O O . PRO A 1 85 ? 0.488 -13.621 -1.501 1.00 91.88 85 PRO A O 1
ATOM 634 N N . LEU A 1 86 ? 0.536 -12.218 0.247 1.00 88.50 86 LEU A N 1
ATOM 635 C CA . LEU A 1 86 ? -0.085 -13.154 1.191 1.00 88.50 86 LEU A CA 1
ATOM 636 C C . LEU A 1 86 ? -1.534 -13.495 0.808 1.00 88.50 86 LEU A C 1
ATOM 638 O O . LEU A 1 86 ? -2.059 -14.518 1.237 1.00 88.50 86 LEU A O 1
ATOM 642 N N . ARG A 1 87 ? -2.166 -12.646 -0.009 1.00 88.88 87 ARG A N 1
ATOM 643 C CA . ARG A 1 87 ? -3.516 -12.822 -0.559 1.00 88.88 87 ARG A CA 1
ATOM 644 C C . ARG A 1 87 ? -3.497 -13.353 -2.000 1.00 88.88 87 ARG A C 1
ATOM 646 O O . ARG A 1 87 ? -4.555 -13.507 -2.601 1.00 88.88 87 ARG A O 1
ATOM 653 N N . GLY A 1 88 ? -2.312 -13.597 -2.571 1.00 90.56 88 GLY A N 1
ATOM 654 C CA . GLY A 1 88 ? -2.139 -14.015 -3.965 1.00 90.56 88 GLY A CA 1
ATOM 655 C C . GLY A 1 88 ? -2.558 -12.962 -4.997 1.00 90.56 88 GLY A C 1
ATOM 656 O O . GLY A 1 88 ? -2.805 -13.312 -6.144 1.00 90.56 88 GLY A O 1
ATOM 657 N N . SER A 1 89 ? -2.687 -11.688 -4.607 1.00 93.62 89 SER A N 1
ATOM 658 C CA . SER A 1 89 ? -3.310 -10.652 -5.452 1.00 93.62 89 SER A CA 1
ATOM 659 C C . SER A 1 89 ? -2.306 -9.780 -6.216 1.00 93.62 89 SER A C 1
ATOM 661 O O . SER A 1 89 ? -2.679 -9.100 -7.168 1.00 93.62 89 SER A O 1
ATOM 663 N N . ALA A 1 90 ? -1.035 -9.764 -5.808 1.00 95.81 90 ALA A N 1
ATOM 664 C CA . ALA A 1 90 ? 0.035 -9.052 -6.505 1.00 95.81 90 ALA A CA 1
ATOM 665 C C . ALA A 1 90 ? 1.407 -9.657 -6.192 1.00 95.81 90 ALA A C 1
ATOM 667 O O . ALA A 1 90 ? 1.621 -10.221 -5.116 1.00 95.81 90 ALA A O 1
ATOM 668 N N . GLY A 1 91 ? 2.350 -9.459 -7.108 1.00 95.25 91 GLY A N 1
ATOM 669 C CA . GLY A 1 91 ? 3.735 -9.899 -6.995 1.00 95.25 91 GLY A CA 1
ATOM 670 C C . GLY A 1 91 ? 4.720 -8.812 -7.414 1.00 95.25 91 GLY A C 1
ATOM 671 O O . GLY A 1 91 ? 4.345 -7.731 -7.872 1.00 95.25 91 GLY A O 1
ATOM 672 N N . ARG A 1 92 ? 6.013 -9.098 -7.254 1.00 94.44 92 ARG A N 1
ATOM 673 C CA . ARG A 1 92 ? 7.109 -8.240 -7.724 1.00 94.44 92 ARG A CA 1
ATOM 674 C C . ARG A 1 92 ? 8.246 -9.089 -8.269 1.00 94.44 92 ARG A C 1
ATOM 676 O O . ARG A 1 92 ? 8.526 -10.167 -7.744 1.00 94.44 92 ARG A O 1
ATOM 683 N N . ARG A 1 93 ? 8.919 -8.594 -9.303 1.00 93.56 93 ARG A N 1
ATOM 684 C CA . ARG A 1 93 ? 10.106 -9.232 -9.890 1.00 93.56 93 ARG A CA 1
ATOM 685 C C . ARG A 1 93 ? 11.201 -8.195 -10.059 1.00 93.56 93 ARG A C 1
ATOM 687 O O . ARG A 1 93 ? 10.909 -7.042 -10.364 1.00 93.56 93 ARG A O 1
ATOM 694 N N . LEU A 1 94 ? 12.446 -8.605 -9.829 1.00 96.25 94 LEU A N 1
ATOM 695 C CA . LEU A 1 94 ? 13.593 -7.733 -10.050 1.00 96.25 94 LEU A CA 1
ATOM 696 C C . LEU A 1 94 ? 13.712 -7.481 -11.553 1.00 96.25 94 LEU A C 1
ATOM 698 O O . LEU A 1 94 ? 13.820 -8.422 -12.336 1.00 96.25 94 LEU A O 1
ATOM 702 N N . SER A 1 95 ? 13.632 -6.218 -11.942 1.00 94.38 95 SER A N 1
ATOM 703 C CA . SER A 1 95 ? 13.831 -5.782 -13.321 1.00 94.38 95 SER A CA 1
ATOM 704 C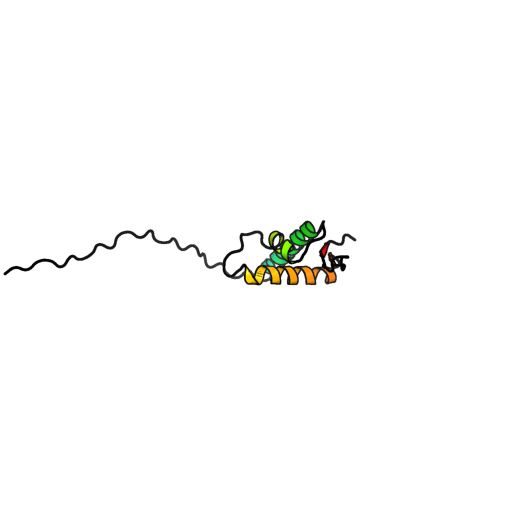 C . SER A 1 95 ? 15.317 -5.726 -13.673 1.00 94.38 95 SER A C 1
ATOM 706 O O . SER A 1 95 ? 16.181 -5.706 -12.797 1.00 94.38 95 SER A O 1
ATOM 708 N N . GLU A 1 96 ? 15.612 -5.633 -14.968 1.00 95.62 96 GLU A N 1
ATOM 709 C CA . GLU A 1 96 ? 16.978 -5.515 -15.498 1.00 95.62 96 GLU A CA 1
ATOM 710 C C . GLU A 1 96 ? 17.719 -4.272 -14.981 1.00 95.62 96 GLU A C 1
ATOM 712 O O . GLU A 1 96 ? 18.941 -4.275 -14.869 1.00 95.62 96 GLU A O 1
ATOM 717 N N . THR A 1 97 ? 16.985 -3.219 -14.610 1.00 94.94 97 THR A N 1
ATOM 718 C CA . THR A 1 97 ? 17.540 -1.983 -14.036 1.00 94.94 97 THR A CA 1
ATOM 719 C C . THR A 1 97 ? 17.722 -2.050 -12.517 1.00 94.94 97 THR A C 1
ATOM 721 O O . THR A 1 97 ? 18.127 -1.067 -11.900 1.00 94.94 97 THR A O 1
ATOM 724 N N . GLY A 1 98 ? 17.408 -3.189 -11.890 1.00 96.00 98 GLY A N 1
ATOM 725 C CA . GLY A 1 98 ? 17.483 -3.380 -10.440 1.00 96.00 98 GLY A CA 1
ATOM 726 C C . GLY A 1 98 ? 16.271 -2.855 -9.661 1.00 96.00 98 GLY A C 1
ATOM 727 O O . GLY A 1 98 ? 16.259 -2.924 -8.433 1.00 96.00 98 GLY A O 1
ATOM 728 N N . ALA A 1 99 ? 15.232 -2.354 -10.335 1.00 95.38 99 ALA A N 1
ATOM 729 C CA . ALA A 1 99 ? 13.985 -1.959 -9.681 1.00 95.38 99 ALA A CA 1
ATOM 730 C C . ALA A 1 99 ? 13.098 -3.177 -9.367 1.00 95.38 99 ALA A C 1
ATOM 732 O O . ALA A 1 99 ? 13.134 -4.175 -10.087 1.00 95.38 99 ALA A O 1
ATOM 733 N N . LEU A 1 100 ? 12.261 -3.071 -8.330 1.00 95.12 100 LEU A N 1
ATOM 734 C CA . LEU A 1 100 ? 11.277 -4.085 -7.926 1.00 95.12 100 LEU A CA 1
ATOM 735 C C . LEU A 1 100 ? 9.844 -3.542 -8.077 1.00 95.12 100 LEU A C 1
ATOM 737 O O . LEU A 1 100 ? 9.202 -3.239 -7.066 1.00 95.12 100 LEU A O 1
ATOM 741 N N . PRO A 1 101 ? 9.340 -3.370 -9.313 1.00 96.94 101 PRO A N 1
ATOM 742 C CA . PRO A 1 101 ? 7.968 -2.941 -9.516 1.00 96.94 101 PRO A CA 1
ATOM 743 C C . PRO A 1 101 ? 6.985 -4.033 -9.083 1.00 96.94 101 PRO A C 1
ATOM 745 O O . PRO A 1 101 ? 7.242 -5.234 -9.212 1.00 96.94 101 PRO A O 1
ATOM 748 N N . TRP A 1 102 ? 5.843 -3.584 -8.589 1.00 97.19 102 TRP A N 1
ATOM 749 C CA . TRP A 1 102 ? 4.693 -4.395 -8.230 1.00 97.19 102 TRP A CA 1
ATOM 750 C C . TRP A 1 102 ? 3.755 -4.540 -9.417 1.00 97.19 102 TRP A C 1
ATOM 752 O O . TRP A 1 102 ? 3.573 -3.584 -10.167 1.00 97.19 102 TRP A O 1
ATOM 762 N N . LEU A 1 103 ? 3.138 -5.707 -9.565 1.00 96.94 103 LEU A N 1
ATOM 763 C CA . LEU A 1 103 ? 2.139 -5.996 -10.591 1.00 96.94 103 LEU A CA 1
ATOM 764 C C . LEU A 1 103 ? 1.022 -6.847 -9.981 1.00 96.94 103 LEU A C 1
ATOM 766 O O . LEU A 1 103 ? 1.301 -7.778 -9.225 1.00 96.94 103 LEU A O 1
ATOM 770 N N . GLY A 1 104 ? -0.228 -6.527 -10.309 1.00 95.50 104 GLY A N 1
ATOM 771 C CA . GLY A 1 104 ? -1.389 -7.311 -9.906 1.00 95.50 104 GLY A CA 1
ATOM 772 C C . GLY A 1 104 ? -1.376 -8.681 -10.578 1.00 95.50 104 GLY A C 1
ATOM 773 O O . GLY A 1 104 ? -1.130 -8.791 -11.780 1.00 95.50 104 GLY A O 1
ATOM 774 N N . GLU A 1 105 ? -1.653 -9.723 -9.805 1.00 87.56 105 GLU A N 1
ATOM 775 C CA . GLU A 1 105 ? -1.763 -11.086 -10.311 1.00 87.56 105 GLU A CA 1
ATOM 776 C C . GLU A 1 105 ? -3.243 -11.422 -10.490 1.00 87.56 105 GLU A C 1
ATOM 778 O O . GLU A 1 105 ? -4.063 -11.245 -9.591 1.00 87.56 105 GLU A O 1
ATOM 783 N N . ARG A 1 106 ? -3.596 -11.854 -11.699 1.00 65.81 106 ARG A N 1
ATOM 784 C CA . ARG A 1 106 ? -4.928 -12.350 -12.039 1.00 65.81 106 ARG A CA 1
ATOM 785 C C . ARG A 1 106 ? -4.780 -13.854 -12.203 1.00 65.81 106 ARG A C 1
ATOM 787 O O . ARG A 1 106 ? -4.136 -14.278 -13.160 1.00 65.81 106 ARG A O 1
ATOM 794 N N . TRP A 1 107 ? -5.297 -14.614 -11.249 1.00 53.59 107 TRP A N 1
ATOM 795 C CA . TRP A 1 107 ? -5.400 -16.068 -11.357 1.00 53.59 107 TRP A CA 1
ATOM 796 C C . TRP A 1 107 ? -6.646 -16.446 -12.152 1.00 53.59 107 TRP A C 1
ATOM 798 O O . TRP A 1 107 ? -7.685 -15.771 -11.959 1.00 53.59 107 TRP A O 1
#

Secondary structure (DSSP, 8-state):
-----------------------PPPPPHHHHHHHHHHHHHHHHH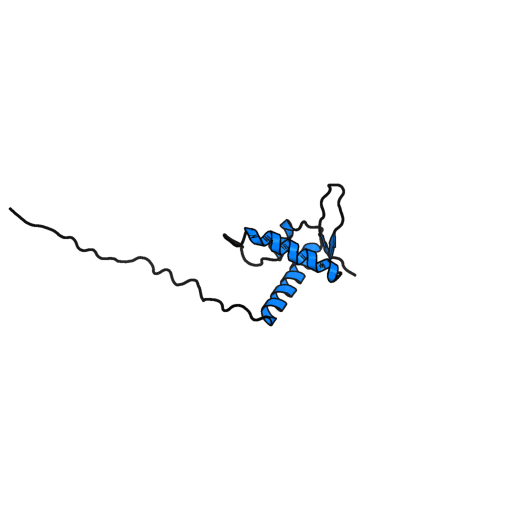HTTS-B-GGGGHHHH-SS---GGGTTTHHHHHHHHHHHSGGGTSEEE---TTS---EEE---

Organism: NCBI:txid2169400

pLDDT: mean 82.02, std 20.35, range [36.78, 97.25]

Radius of gyration: 25.21 Å; chains: 1; bounding box: 34×89×46 Å